Protein A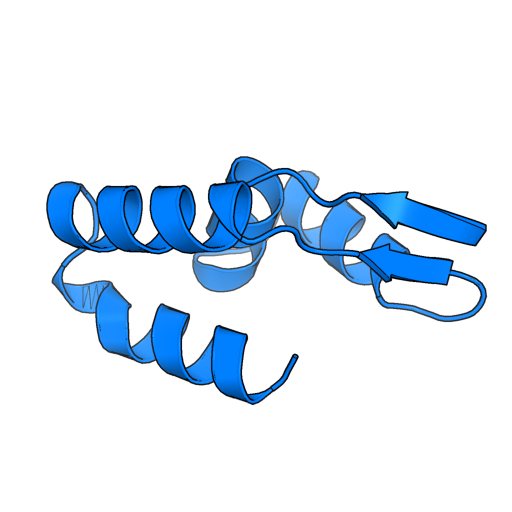F-A0A0K1FGJ7-F1 (afdb_monomer_lite)

Secondary structure (DSSP, 8-state):
-EEEPPHHHHHHHHH--SHHHHHHHHHHSTT-EEE--HHHHHHHHHHHHHH-GGGHHHHHHHHH--

Radius of gyration: 11.46 Å; chains: 1; bounding box: 26×24×30 Å

Sequence (66 aa):
MRILIDTNVLISAILGHGTPYRAYVKAVTYPHTAILCDQNVSELKRIFARKFPQKIPAMEHFLQLA

pLDDT: mean 93.5, std 7.4, range [53.25, 97.94]

Foldseek 3Di:
DEDEQALVLLVDCLPHDDDSVVVVVVQVDPPHDYDYDPVSVVVNQVCCVVPPVVSVVSSVVVVVVD

Structure (mmCIF, N/CA/C/O backbone):
data_AF-A0A0K1FGJ7-F1
#
_entry.id   AF-A0A0K1FGJ7-F1
#
loop_
_atom_site.group_PDB
_atom_site.id
_atom_site.type_symbol
_atom_site.label_atom_id
_atom_site.label_alt_id
_atom_site.label_comp_id
_atom_site.label_asym_id
_atom_site.label_entity_id
_atom_site.label_seq_id
_atom_site.pdbx_PDB_ins_code
_atom_site.Cartn_x
_atom_site.Cartn_y
_atom_site.Cartn_z
_atom_site.occupancy
_atom_site.B_iso_or_equiv
_atom_site.auth_seq_id
_atom_site.auth_comp_id
_atom_site.auth_asym_id
_atom_site.auth_atom_id
_atom_site.pdbx_PDB_model_num
ATOM 1 N N . MET A 1 1 ? 12.958 -5.912 -10.447 1.00 94.50 1 MET A N 1
ATOM 2 C CA . MET A 1 1 ? 13.396 -6.400 -9.108 1.00 94.50 1 MET A CA 1
ATOM 3 C C . MET A 1 1 ? 12.188 -6.506 -8.193 1.00 94.50 1 MET A C 1
ATOM 5 O O . MET A 1 1 ? 11.365 -5.601 -8.219 1.00 94.50 1 MET A O 1
ATOM 9 N N . ARG A 1 2 ? 12.083 -7.581 -7.406 1.00 96.19 2 ARG A N 1
ATOM 10 C CA . ARG A 1 2 ? 10.993 -7.785 -6.441 1.00 96.19 2 ARG A CA 1
ATOM 11 C C . ARG A 1 2 ? 11.275 -7.020 -5.144 1.00 96.19 2 ARG A C 1
ATOM 13 O O . ARG A 1 2 ? 12.389 -7.107 -4.639 1.00 96.19 2 ARG A O 1
ATOM 20 N N . ILE A 1 3 ? 10.300 -6.271 -4.634 1.00 96.50 3 ILE A N 1
ATOM 21 C CA . ILE A 1 3 ? 10.439 -5.417 -3.445 1.00 96.50 3 ILE A CA 1
ATOM 22 C C . ILE A 1 3 ? 9.306 -5.742 -2.474 1.00 96.50 3 ILE A C 1
ATOM 24 O O . ILE A 1 3 ? 8.147 -5.475 -2.776 1.00 96.50 3 ILE A O 1
ATOM 28 N N . LEU A 1 4 ? 9.638 -6.302 -1.310 1.00 95.88 4 LEU A N 1
ATOM 29 C CA . LEU A 1 4 ? 8.675 -6.482 -0.224 1.00 95.88 4 LEU A CA 1
ATOM 30 C C . LEU A 1 4 ? 8.375 -5.118 0.410 1.00 95.88 4 LEU A C 1
ATOM 32 O O . LEU A 1 4 ? 9.298 -4.414 0.822 1.00 95.88 4 LEU A O 1
ATOM 36 N N . ILE A 1 5 ? 7.099 -4.740 0.468 1.00 95.31 5 ILE A N 1
ATOM 37 C CA . ILE A 1 5 ? 6.678 -3.443 1.010 1.00 95.31 5 ILE A CA 1
ATOM 38 C C . ILE A 1 5 ? 6.237 -3.596 2.461 1.00 95.31 5 ILE A C 1
ATOM 40 O O . ILE A 1 5 ? 5.314 -4.351 2.739 1.00 95.31 5 ILE A O 1
ATOM 44 N N . ASP A 1 6 ? 6.847 -2.828 3.362 1.00 95.50 6 ASP A N 1
ATOM 45 C CA . ASP A 1 6 ? 6.480 -2.731 4.780 1.00 95.50 6 ASP A CA 1
ATOM 46 C C . ASP A 1 6 ? 5.119 -2.038 4.997 1.00 95.50 6 ASP A C 1
ATOM 48 O O . ASP A 1 6 ? 4.740 -1.119 4.262 1.00 95.50 6 ASP A O 1
ATOM 52 N N . THR A 1 7 ? 4.401 -2.424 6.052 1.00 95.12 7 THR A N 1
ATOM 53 C CA . THR A 1 7 ? 3.116 -1.838 6.455 1.00 95.12 7 THR A CA 1
ATOM 54 C C . THR A 1 7 ? 3.171 -0.310 6.597 1.00 95.12 7 THR A C 1
ATOM 56 O O . THR A 1 7 ? 2.241 0.377 6.178 1.00 95.12 7 THR A O 1
ATOM 59 N N . ASN A 1 8 ? 4.262 0.273 7.106 1.00 93.62 8 ASN A N 1
ATOM 60 C CA . ASN A 1 8 ? 4.397 1.732 7.253 1.00 93.62 8 ASN A CA 1
ATOM 61 C C . ASN A 1 8 ? 4.436 2.472 5.908 1.00 93.62 8 ASN A C 1
ATOM 63 O O . ASN A 1 8 ? 3.940 3.600 5.790 1.00 93.62 8 ASN A O 1
ATOM 67 N N . VAL A 1 9 ? 5.007 1.834 4.886 1.00 95.50 9 VAL A N 1
ATOM 68 C CA . VAL A 1 9 ? 5.030 2.362 3.519 1.00 95.50 9 VAL A CA 1
ATOM 69 C C . VAL A 1 9 ? 3.619 2.332 2.929 1.00 95.50 9 VAL A C 1
ATOM 71 O O . VAL A 1 9 ? 3.196 3.330 2.349 1.00 95.50 9 VAL A O 1
ATOM 74 N N . LEU A 1 10 ? 2.854 1.257 3.161 1.00 95.31 10 LEU A N 1
ATOM 75 C CA . LEU A 1 10 ? 1.444 1.158 2.754 1.00 95.31 10 LEU A CA 1
ATOM 76 C C . LEU A 1 10 ? 0.565 2.196 3.457 1.00 95.31 10 LEU A C 1
ATOM 78 O O . LEU A 1 10 ? -0.200 2.900 2.804 1.00 95.31 10 LEU A O 1
ATOM 82 N N . ILE A 1 11 ? 0.714 2.351 4.777 1.00 95.44 11 ILE A N 1
ATOM 83 C CA . ILE A 1 11 ? -0.008 3.367 5.560 1.00 95.44 11 ILE A CA 1
ATOM 84 C C . ILE A 1 11 ? 0.250 4.756 4.976 1.00 95.44 11 ILE A C 1
ATOM 86 O O . ILE A 1 11 ? -0.685 5.525 4.760 1.00 95.44 11 ILE A O 1
ATOM 90 N N . SER A 1 12 ? 1.513 5.069 4.688 1.00 94.81 12 SER A N 1
ATOM 91 C CA . SER A 1 12 ? 1.879 6.357 4.100 1.00 94.81 12 SER A CA 1
ATOM 92 C C . SER A 1 12 ? 1.305 6.536 2.698 1.00 94.81 12 SER A C 1
ATOM 94 O O . SER A 1 12 ? 0.908 7.646 2.360 1.00 94.81 12 SER A O 1
ATOM 96 N N . ALA A 1 13 ? 1.236 5.465 1.902 1.00 94.62 13 ALA A N 1
ATOM 97 C CA . ALA A 1 13 ? 0.673 5.517 0.560 1.00 94.62 13 ALA A CA 1
ATOM 98 C C . ALA A 1 13 ? -0.838 5.769 0.544 1.00 94.62 13 ALA A C 1
ATOM 100 O O . ALA A 1 13 ? -1.334 6.431 -0.361 1.00 94.62 13 ALA A O 1
ATOM 101 N N . ILE A 1 14 ? -1.551 5.298 1.567 1.00 95.25 14 ILE A N 1
ATOM 102 C CA . ILE A 1 14 ? -2.989 5.534 1.725 1.00 95.25 14 ILE A CA 1
ATOM 103 C C . ILE A 1 14 ? -3.266 6.922 2.321 1.00 95.25 14 ILE A C 1
ATOM 105 O O . ILE A 1 14 ? -4.233 7.579 1.941 1.00 95.25 14 ILE A O 1
ATOM 109 N N . LEU A 1 15 ? -2.459 7.366 3.291 1.00 93.75 15 LEU A N 1
ATOM 110 C CA . LEU A 1 15 ? -2.773 8.552 4.095 1.00 93.75 15 LEU A CA 1
ATOM 111 C C . LEU A 1 15 ? -2.164 9.859 3.585 1.00 93.75 15 LEU A C 1
ATOM 113 O O . LEU A 1 15 ? -2.644 10.919 3.991 1.00 93.75 15 LEU A O 1
ATOM 117 N N . GLY A 1 16 ? -1.125 9.841 2.748 1.00 85.12 16 GLY A N 1
ATOM 118 C CA . GLY A 1 16 ? -0.494 11.101 2.377 1.00 85.12 16 GLY A CA 1
ATOM 119 C C . GLY A 1 16 ? 0.648 11.035 1.377 1.00 85.12 16 GLY A C 1
ATOM 120 O O . GLY A 1 16 ? 0.726 10.181 0.501 1.00 85.12 16 GLY A O 1
ATOM 121 N N . HIS A 1 17 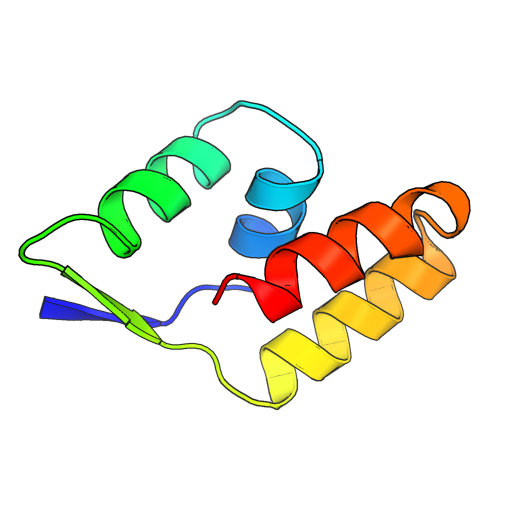? 1.519 12.032 1.498 1.00 74.19 17 HIS A N 1
ATOM 122 C CA . HIS A 1 17 ? 2.576 12.367 0.554 1.00 74.19 17 HIS A CA 1
ATOM 123 C C . HIS A 1 17 ? 3.870 12.597 1.340 1.00 74.19 17 HIS A C 1
ATOM 125 O O . HIS A 1 17 ? 3.908 13.355 2.304 1.00 74.19 17 HIS A O 1
ATOM 131 N N . GLY A 1 18 ? 4.943 11.905 0.960 1.00 88.94 18 GLY A N 1
ATOM 132 C CA . GLY A 1 18 ? 6.213 11.935 1.686 1.00 88.94 18 GLY A CA 1
ATOM 133 C C . GLY A 1 18 ? 7.211 10.915 1.148 1.00 88.94 18 GLY A C 1
ATOM 134 O O . GLY A 1 18 ? 6.947 10.230 0.160 1.00 88.94 18 GLY A O 1
ATOM 135 N N . THR A 1 19 ? 8.375 10.796 1.789 1.00 94.31 19 THR A N 1
ATOM 136 C CA . THR A 1 19 ? 9.414 9.843 1.356 1.00 94.31 19 THR A CA 1
ATOM 137 C C . THR A 1 19 ? 8.926 8.388 1.324 1.00 94.31 19 THR A C 1
ATOM 139 O O . THR A 1 19 ? 9.168 7.744 0.304 1.00 94.31 19 THR A O 1
ATOM 142 N N . PRO A 1 20 ? 8.180 7.871 2.324 1.00 94.25 20 PRO A N 1
ATOM 143 C CA . PRO A 1 20 ? 7.641 6.512 2.246 1.00 94.25 20 PRO A CA 1
ATOM 144 C C . PRO A 1 20 ? 6.643 6.328 1.093 1.00 94.25 20 PRO A C 1
ATOM 146 O O . PRO A 1 20 ? 6.711 5.330 0.386 1.00 94.25 20 PRO A O 1
ATOM 149 N N . TYR A 1 21 ? 5.791 7.320 0.813 1.00 94.31 21 TYR A N 1
ATOM 150 C CA . TYR A 1 21 ? 4.913 7.287 -0.364 1.00 94.31 21 TYR A CA 1
ATOM 151 C C . TYR A 1 21 ? 5.709 7.241 -1.678 1.00 94.31 21 TYR A C 1
ATOM 153 O O . TYR A 1 21 ? 5.423 6.436 -2.556 1.00 94.31 21 TYR A O 1
ATOM 161 N N . ARG A 1 22 ? 6.771 8.045 -1.814 1.00 95.06 22 ARG A N 1
ATOM 162 C CA . ARG A 1 22 ? 7.644 7.984 -3.001 1.00 95.06 22 ARG A CA 1
ATOM 163 C C . ARG A 1 22 ? 8.340 6.629 -3.139 1.00 95.06 22 ARG A C 1
ATOM 165 O O . ARG A 1 22 ? 8.531 6.159 -4.258 1.00 95.06 22 ARG A O 1
ATOM 172 N N . ALA A 1 23 ? 8.696 5.993 -2.022 1.00 94.94 23 ALA A N 1
ATOM 173 C CA . ALA A 1 23 ? 9.235 4.637 -2.023 1.00 94.94 23 ALA A CA 1
ATOM 174 C C . ALA A 1 23 ? 8.195 3.616 -2.508 1.00 94.94 23 ALA A C 1
ATOM 176 O O . ALA A 1 23 ? 8.537 2.777 -3.339 1.00 94.94 23 ALA A O 1
ATOM 177 N N . TYR A 1 24 ? 6.935 3.736 -2.071 1.00 95.69 24 TYR A N 1
ATOM 178 C CA . TYR A 1 24 ? 5.821 2.949 -2.607 1.00 95.69 24 TYR A CA 1
ATOM 179 C C . TYR A 1 24 ? 5.705 3.113 -4.126 1.00 95.69 24 TYR A C 1
ATOM 181 O O . TYR A 1 24 ? 5.783 2.121 -4.845 1.00 95.69 24 TYR A O 1
ATOM 189 N N . VAL A 1 25 ? 5.622 4.356 -4.621 1.00 94.94 25 VAL A N 1
ATOM 190 C CA . VAL A 1 25 ? 5.518 4.655 -6.061 1.00 94.94 25 VAL A CA 1
ATOM 191 C C . VAL A 1 25 ? 6.664 4.009 -6.835 1.00 94.94 25 VAL A C 1
ATOM 193 O O . VAL A 1 25 ? 6.431 3.321 -7.826 1.00 94.94 25 VAL A O 1
ATOM 196 N N . LYS A 1 26 ? 7.906 4.156 -6.361 1.00 95.56 26 LYS A N 1
ATOM 197 C CA . LYS A 1 26 ? 9.068 3.513 -6.988 1.00 95.56 26 LYS A CA 1
ATOM 198 C C . LYS A 1 26 ? 8.959 1.985 -6.982 1.00 95.56 26 LYS A C 1
ATOM 200 O O . LYS A 1 26 ? 9.348 1.362 -7.961 1.00 95.56 26 LYS A O 1
ATOM 205 N N . ALA A 1 27 ? 8.447 1.384 -5.908 1.00 95.69 27 ALA A N 1
ATOM 206 C CA . ALA A 1 27 ? 8.331 -0.067 -5.784 1.00 95.69 27 ALA A CA 1
ATOM 207 C C . ALA A 1 27 ? 7.271 -0.682 -6.711 1.00 95.69 27 ALA A C 1
ATOM 209 O O . ALA A 1 27 ? 7.468 -1.803 -7.180 1.00 95.69 27 ALA A O 1
ATOM 210 N N . VAL A 1 28 ? 6.184 0.043 -6.994 1.00 94.44 28 VAL A N 1
ATOM 211 C CA . VAL A 1 28 ? 5.109 -0.400 -7.904 1.00 94.44 28 VAL A CA 1
ATOM 212 C C . VAL A 1 28 ? 5.335 0.002 -9.365 1.00 94.44 28 VAL A C 1
ATOM 214 O O . VAL A 1 28 ? 4.589 -0.424 -10.240 1.00 94.44 28 VAL A O 1
ATOM 217 N N . THR A 1 29 ? 6.356 0.814 -9.650 1.00 95.56 29 THR A N 1
ATOM 218 C CA . THR A 1 29 ? 6.674 1.271 -11.011 1.00 95.56 29 THR A CA 1
ATOM 219 C C . THR A 1 29 ? 7.692 0.347 -11.680 1.00 95.56 29 THR A C 1
ATOM 221 O O . THR A 1 29 ? 8.649 -0.110 -11.051 1.00 95.56 29 THR A O 1
ATOM 224 N N . TYR A 1 30 ? 7.534 0.107 -12.986 1.00 94.38 30 TYR A N 1
ATOM 225 C CA . TYR A 1 30 ? 8.504 -0.636 -13.799 1.00 94.38 30 TYR A CA 1
ATOM 226 C C . TYR A 1 30 ? 9.936 -0.075 -13.633 1.00 94.38 30 TYR A C 1
ATOM 228 O O . TYR A 1 30 ? 10.106 1.146 -13.628 1.00 94.38 30 TYR A O 1
ATOM 236 N N . PRO A 1 31 ? 10.986 -0.917 -13.514 1.00 95.94 31 PRO A N 1
ATOM 237 C CA . PRO A 1 31 ? 11.024 -2.381 -13.657 1.00 95.94 31 PRO A CA 1
ATOM 238 C C . PRO A 1 31 ? 10.875 -3.138 -12.323 1.00 95.94 31 PRO A C 1
ATOM 240 O O . PRO A 1 31 ? 11.358 -4.271 -12.167 1.00 95.94 31 PRO A O 1
ATOM 243 N N . HIS A 1 32 ? 10.302 -2.498 -11.306 1.00 96.94 32 HIS A N 1
ATOM 244 C CA . HIS A 1 32 ? 10.092 -3.100 -9.999 1.00 96.94 32 HIS A CA 1
ATOM 245 C C . HIS A 1 32 ? 8.748 -3.824 -9.923 1.00 96.94 32 HIS A C 1
ATOM 247 O O . HIS A 1 32 ? 7.820 -3.556 -10.679 1.00 96.94 32 HIS A O 1
ATOM 253 N N . THR A 1 33 ? 8.679 -4.790 -9.014 1.00 95.38 33 THR A N 1
ATOM 254 C CA . THR A 1 33 ? 7.451 -5.508 -8.688 1.00 95.38 33 THR A CA 1
ATOM 255 C C . THR A 1 33 ? 7.312 -5.492 -7.180 1.00 95.38 33 THR A C 1
ATOM 257 O O . THR A 1 33 ? 8.122 -6.103 -6.476 1.00 95.38 33 THR A O 1
ATOM 260 N N . ALA A 1 34 ? 6.313 -4.772 -6.692 1.00 94.50 34 ALA A N 1
ATOM 261 C CA . ALA A 1 34 ? 5.949 -4.782 -5.289 1.00 94.50 34 ALA A CA 1
ATOM 262 C C . ALA A 1 34 ? 5.403 -6.155 -4.884 1.00 94.50 34 ALA A C 1
ATOM 264 O O . ALA A 1 34 ? 4.679 -6.794 -5.644 1.00 94.50 34 ALA A O 1
ATOM 265 N N . ILE A 1 35 ? 5.752 -6.603 -3.683 1.00 95.06 35 ILE A N 1
ATOM 266 C CA . ILE A 1 35 ? 5.216 -7.813 -3.064 1.00 95.06 35 ILE A CA 1
ATOM 267 C C . ILE A 1 35 ? 4.637 -7.423 -1.712 1.00 95.06 35 ILE A C 1
ATOM 269 O O . ILE A 1 35 ? 5.274 -6.703 -0.940 1.00 95.06 35 ILE A O 1
ATOM 273 N N . LEU A 1 36 ? 3.440 -7.930 -1.435 1.00 93.19 36 LEU A N 1
ATOM 274 C CA . LEU A 1 36 ? 2.780 -7.866 -0.139 1.00 93.19 36 LEU A CA 1
ATOM 275 C C . LEU A 1 36 ? 2.682 -9.282 0.424 1.00 93.19 36 LEU A C 1
ATOM 277 O O . LEU A 1 36 ? 2.570 -10.245 -0.332 1.00 93.19 36 LEU A O 1
ATOM 281 N N . CYS A 1 37 ? 2.717 -9.405 1.745 1.00 93.94 37 CYS A N 1
ATOM 282 C CA . CYS A 1 37 ? 2.407 -10.655 2.425 1.00 93.94 37 CYS A CA 1
ATOM 283 C C . CYS A 1 37 ? 1.163 -10.489 3.301 1.00 93.94 37 CYS A C 1
ATOM 285 O O . CYS A 1 37 ? 0.795 -9.374 3.686 1.00 93.94 37 CYS A O 1
ATOM 287 N N . ASP A 1 38 ? 0.539 -11.612 3.650 1.00 94.56 38 ASP A N 1
ATOM 288 C CA . ASP A 1 38 ? -0.694 -11.634 4.443 1.00 94.56 38 ASP A CA 1
ATOM 289 C C . ASP A 1 38 ? -0.528 -10.948 5.801 1.00 94.56 38 ASP A C 1
ATOM 291 O O . ASP A 1 38 ? -1.443 -10.280 6.284 1.00 94.56 38 ASP A O 1
ATOM 295 N N . GLN A 1 39 ? 0.663 -11.055 6.399 1.00 95.44 39 GLN A N 1
ATOM 296 C CA . GLN A 1 39 ? 0.988 -10.372 7.646 1.00 95.44 39 GLN A CA 1
ATOM 297 C C . GLN A 1 39 ? 0.888 -8.849 7.495 1.00 95.44 39 GLN A C 1
ATOM 299 O O . GLN A 1 39 ? 0.275 -8.205 8.345 1.00 95.44 39 GLN A O 1
ATOM 304 N N . ASN A 1 40 ? 1.409 -8.281 6.405 1.00 95.06 40 ASN A N 1
ATOM 305 C CA . ASN A 1 40 ? 1.369 -6.836 6.175 1.00 95.06 40 ASN A CA 1
ATOM 306 C C . ASN A 1 40 ? -0.066 -6.355 5.942 1.00 95.06 40 ASN A C 1
ATOM 308 O O . ASN A 1 40 ? -0.461 -5.315 6.466 1.00 95.06 40 ASN A O 1
ATOM 312 N N . VAL A 1 41 ? -0.884 -7.132 5.224 1.00 94.75 41 VAL A N 1
ATOM 313 C CA . VAL A 1 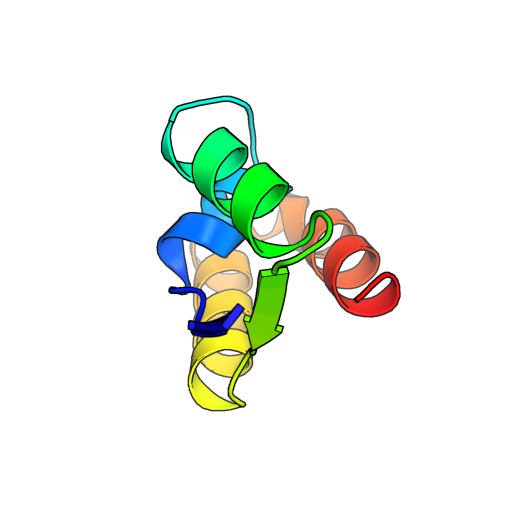41 ? -2.311 -6.822 5.028 1.00 94.75 41 VAL A CA 1
ATOM 314 C C . VAL A 1 41 ? -3.086 -6.902 6.348 1.00 94.75 41 VAL A C 1
ATOM 316 O O . VAL A 1 41 ? -3.894 -6.023 6.652 1.00 94.75 41 VAL A O 1
ATOM 319 N N . SER A 1 42 ? -2.834 -7.935 7.152 1.00 96.50 42 SER A N 1
ATOM 320 C CA . SER A 1 42 ? -3.449 -8.114 8.471 1.00 96.50 42 SER A CA 1
ATOM 321 C C . SER A 1 42 ? -3.087 -6.969 9.422 1.00 96.50 42 SER A C 1
ATOM 323 O O . SER A 1 42 ? -3.962 -6.366 10.052 1.00 96.50 42 SER A O 1
ATOM 325 N N . GLU A 1 43 ? -1.805 -6.603 9.480 1.00 97.44 43 GLU A N 1
ATOM 326 C CA . GLU A 1 43 ? -1.323 -5.495 10.300 1.00 97.44 43 GLU A CA 1
ATOM 327 C C . GLU A 1 43 ? -1.907 -4.154 9.840 1.00 97.44 43 GLU A C 1
ATOM 329 O O . GLU A 1 43 ? -2.385 -3.382 10.674 1.00 97.44 43 GLU A O 1
ATOM 334 N N . LEU A 1 44 ? -1.950 -3.903 8.527 1.00 97.00 44 LEU A N 1
ATOM 335 C CA . LEU A 1 44 ? -2.552 -2.705 7.944 1.00 97.00 44 LEU A CA 1
ATOM 336 C C . LEU A 1 44 ? -4.007 -2.546 8.397 1.00 97.00 44 LEU A C 1
ATOM 338 O O . LEU A 1 44 ? -4.367 -1.509 8.957 1.00 97.00 44 LEU A O 1
ATOM 342 N N . LYS A 1 45 ? -4.823 -3.598 8.242 1.00 96.75 45 LYS A N 1
ATOM 343 C CA . LYS A 1 45 ? -6.229 -3.610 8.679 1.00 96.75 45 LYS A CA 1
ATOM 344 C C . LYS A 1 45 ? -6.358 -3.329 10.174 1.00 96.75 45 LYS A C 1
ATOM 346 O O . LYS A 1 45 ? -7.170 -2.497 10.579 1.00 96.75 45 LYS A O 1
ATOM 351 N N . ARG A 1 46 ? -5.521 -3.963 11.004 1.00 97.94 46 ARG A N 1
ATOM 352 C CA . ARG A 1 46 ? -5.510 -3.747 12.460 1.00 97.94 46 ARG A CA 1
ATOM 353 C C . ARG A 1 46 ? -5.147 -2.306 12.824 1.00 97.94 46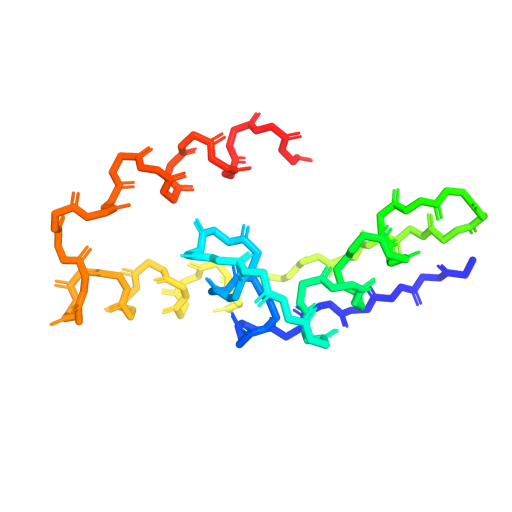 ARG A C 1
ATOM 355 O O . ARG A 1 46 ? -5.761 -1.730 13.724 1.00 97.94 46 ARG A O 1
ATOM 362 N N . ILE A 1 47 ? -4.158 -1.717 12.151 1.00 97.56 47 ILE A N 1
ATOM 363 C CA . ILE A 1 47 ? -3.726 -0.338 12.398 1.00 97.56 47 ILE A CA 1
ATOM 364 C C . ILE A 1 47 ? -4.808 0.651 11.972 1.00 97.56 47 ILE A C 1
ATOM 366 O O . ILE A 1 47 ? -5.115 1.553 12.750 1.00 97.56 47 ILE A O 1
ATOM 370 N N . PHE A 1 48 ? -5.414 0.483 10.797 1.00 97.81 48 PHE A N 1
ATOM 371 C CA . PHE A 1 48 ? -6.492 1.358 10.337 1.00 97.81 48 PHE A CA 1
ATOM 372 C C . PHE A 1 48 ? -7.715 1.275 11.246 1.00 97.81 48 PHE A C 1
ATOM 374 O O . PHE A 1 48 ? -8.200 2.316 11.678 1.00 97.81 48 PHE A O 1
ATOM 381 N N . ALA A 1 49 ? -8.137 0.074 11.648 1.00 97.38 49 ALA A N 1
ATOM 382 C CA . ALA A 1 49 ? -9.238 -0.091 12.596 1.00 97.38 49 ALA A CA 1
ATOM 383 C C . ALA A 1 49 ? -8.975 0.613 13.939 1.00 97.38 49 ALA A C 1
ATOM 385 O O . ALA A 1 49 ? -9.873 1.228 14.507 1.00 97.38 49 ALA A O 1
ATOM 386 N N . ARG A 1 50 ? -7.733 0.557 14.440 1.00 97.94 50 ARG A N 1
ATOM 387 C CA . ARG A 1 50 ? -7.361 1.144 15.735 1.00 97.94 50 ARG A CA 1
ATOM 388 C C . ARG A 1 50 ? -7.090 2.651 15.682 1.00 97.94 50 ARG A C 1
ATOM 390 O O . ARG A 1 50 ? -7.434 3.351 16.627 1.00 97.94 50 ARG A O 1
ATOM 397 N N . LYS A 1 51 ? -6.376 3.136 14.662 1.00 97.19 51 LYS A N 1
ATOM 398 C CA . LYS A 1 51 ? -5.825 4.506 14.612 1.00 97.19 51 LYS A CA 1
ATOM 399 C C . LYS A 1 51 ? -6.544 5.421 13.624 1.00 97.19 51 LYS A C 1
ATOM 401 O O . LYS A 1 51 ? -6.522 6.632 13.815 1.00 97.19 51 LYS A O 1
ATOM 406 N N . PHE A 1 52 ? -7.149 4.864 12.577 1.00 96.00 52 PHE A N 1
ATOM 407 C CA . PHE A 1 52 ? -7.745 5.624 11.476 1.00 96.00 52 PHE A CA 1
ATOM 408 C C . PHE A 1 52 ? -9.098 5.033 11.031 1.00 96.00 52 PHE A C 1
ATOM 410 O O . PHE A 1 52 ? -9.278 4.781 9.836 1.00 96.00 52 PHE A O 1
ATOM 417 N N . PRO A 1 53 ? -10.057 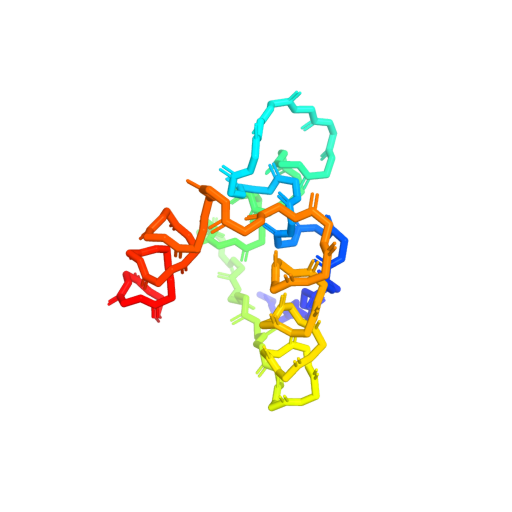4.785 11.947 1.00 96.56 53 PRO A N 1
ATOM 418 C CA . PRO A 1 53 ? -11.310 4.096 11.615 1.00 96.56 53 PRO A CA 1
ATOM 419 C C . PRO A 1 53 ? -12.094 4.785 10.484 1.00 96.56 53 PRO A C 1
ATOM 421 O O . PRO A 1 53 ? -12.647 4.135 9.604 1.00 96.56 53 PRO A O 1
ATOM 424 N N . GLN A 1 54 ? -12.053 6.114 10.425 1.00 97.12 54 GLN A N 1
ATOM 425 C CA . GLN A 1 54 ? -12.670 6.937 9.384 1.00 97.12 54 GLN A CA 1
ATOM 426 C C . GLN A 1 54 ? -11.986 6.844 8.006 1.00 97.12 54 GLN A C 1
ATOM 428 O O . GLN A 1 54 ? -12.509 7.362 7.022 1.00 97.12 54 GLN A O 1
ATOM 433 N N . LYS A 1 55 ? -10.801 6.229 7.919 1.00 96.38 55 LYS A N 1
ATOM 434 C CA . LYS A 1 55 ? -10.037 6.027 6.676 1.00 96.38 55 LYS A CA 1
ATOM 435 C C . LYS A 1 55 ? -10.055 4.573 6.195 1.00 96.38 55 LYS A C 1
ATOM 437 O O . LYS A 1 55 ? -9.410 4.280 5.192 1.00 96.38 55 LYS A O 1
ATOM 442 N N . ILE A 1 56 ? -10.804 3.683 6.854 1.00 96.38 56 ILE A N 1
ATOM 443 C CA . ILE A 1 56 ? -10.987 2.292 6.406 1.00 96.38 56 ILE A CA 1
ATOM 444 C C . ILE A 1 56 ? -11.457 2.216 4.942 1.00 96.38 56 ILE A C 1
ATOM 446 O O . ILE A 1 56 ? -10.823 1.478 4.192 1.00 96.38 56 ILE A O 1
ATOM 450 N N . PRO A 1 57 ? -12.439 3.019 4.471 1.00 95.81 57 PRO A N 1
ATOM 451 C CA . PRO A 1 57 ? -12.859 2.956 3.068 1.00 95.81 57 PRO A CA 1
ATOM 452 C C . PRO A 1 57 ? -11.725 3.269 2.079 1.00 95.81 57 PRO A C 1
ATOM 454 O O . PRO A 1 57 ? -11.633 2.660 1.019 1.00 95.81 57 PRO A O 1
ATOM 457 N N . ALA A 1 58 ? -10.819 4.187 2.440 1.00 95.12 58 ALA A N 1
ATOM 458 C CA . ALA A 1 58 ? -9.659 4.515 1.612 1.00 95.12 58 ALA A CA 1
ATOM 459 C C . ALA A 1 58 ? -8.640 3.363 1.572 1.00 95.12 58 ALA A C 1
ATOM 461 O O . ALA A 1 58 ? -8.084 3.073 0.517 1.00 95.12 58 ALA A O 1
ATOM 462 N N . MET A 1 59 ? -8.420 2.686 2.704 1.00 95.81 59 MET A N 1
ATOM 463 C CA . MET A 1 59 ? -7.576 1.488 2.768 1.00 95.81 59 MET A CA 1
ATOM 464 C C . MET A 1 59 ? -8.162 0.340 1.939 1.00 95.81 59 MET A C 1
ATOM 466 O O . MET A 1 59 ? -7.424 -0.320 1.214 1.00 95.81 59 MET A O 1
ATOM 470 N N . GLU A 1 60 ? -9.469 0.090 2.027 1.00 94.75 60 GLU A N 1
ATOM 471 C CA . GLU A 1 60 ? -10.123 -0.966 1.247 1.00 94.75 60 GLU A CA 1
ATOM 472 C C . GLU A 1 60 ? -10.036 -0.692 -0.252 1.00 94.75 60 GLU A C 1
ATOM 474 O O . GLU A 1 60 ? -9.645 -1.580 -1.006 1.00 94.75 60 GLU A O 1
ATOM 479 N N . HIS A 1 61 ? -10.301 0.546 -0.675 1.00 93.81 61 HIS A N 1
ATOM 480 C CA . HIS A 1 61 ? -10.148 0.943 -2.072 1.00 93.81 61 HIS A CA 1
ATOM 481 C C . HIS A 1 61 ? -8.706 0.766 -2.567 1.00 93.81 61 HIS A C 1
ATOM 483 O O . HIS A 1 61 ? -8.480 0.257 -3.661 1.00 93.81 61 HIS A O 1
ATOM 489 N N . PHE A 1 62 ? -7.719 1.121 -1.740 1.00 91.94 62 PHE A N 1
ATOM 490 C CA . PHE A 1 62 ? -6.307 0.929 -2.062 1.00 91.94 62 PHE A CA 1
ATOM 491 C C . PHE A 1 62 ? -5.942 -0.550 -2.262 1.00 91.94 62 PHE A C 1
ATOM 493 O O . PHE A 1 62 ? -5.229 -0.876 -3.204 1.00 91.94 62 PHE A O 1
ATOM 500 N N . LEU A 1 63 ? -6.449 -1.449 -1.411 1.00 89.50 63 L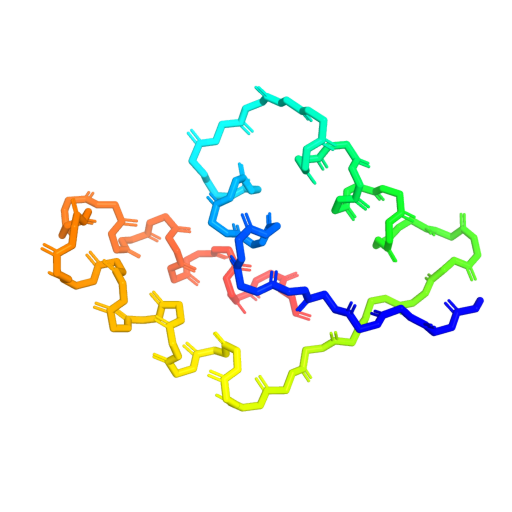EU A N 1
ATOM 501 C CA . LEU A 1 63 ? -6.192 -2.891 -1.522 1.00 89.50 63 LEU A CA 1
ATOM 502 C C . LEU A 1 63 ? -6.944 -3.563 -2.681 1.00 89.50 63 LEU A C 1
ATOM 504 O O . LEU A 1 63 ? -6.535 -4.635 -3.102 1.00 89.50 63 LEU A O 1
ATOM 508 N N . GLN A 1 64 ? -8.029 -2.970 -3.187 1.00 85.88 64 GLN A N 1
ATOM 509 C CA . GLN A 1 64 ? -8.749 -3.467 -4.370 1.00 85.88 64 GLN A CA 1
ATOM 510 C C . GLN A 1 64 ? -8.040 -3.138 -5.691 1.00 85.88 64 GLN A C 1
ATOM 512 O O . GLN A 1 64 ? -8.314 -3.773 -6.705 1.00 85.88 64 GLN A O 1
ATOM 517 N N . LEU A 1 65 ? -7.176 -2.121 -5.687 1.00 59.91 65 LEU A N 1
ATOM 518 C CA . LEU A 1 65 ? -6.417 -1.664 -6.855 1.00 59.91 65 LEU A CA 1
ATOM 519 C C . LEU A 1 65 ? -5.036 -2.331 -6.979 1.00 59.91 65 LEU A C 1
ATOM 521 O O . LEU A 1 65 ? -4.329 -2.061 -7.952 1.00 59.91 65 LEU A O 1
ATOM 525 N N . ALA A 1 66 ? -4.648 -3.142 -5.993 1.00 53.25 66 ALA A N 1
ATOM 526 C CA . ALA A 1 66 ? -3.377 -3.862 -5.927 1.00 53.25 66 ALA A CA 1
ATOM 527 C C . ALA A 1 66 ? -3.559 -5.335 -6.312 1.00 53.25 66 ALA A C 1
ATOM 529 O O . ALA A 1 66 ? -2.636 -5.872 -6.963 1.00 53.25 66 ALA A O 1
#